Protein AF-A0A1C5F3Q7-F1 (afdb_monomer_lite)

Foldseek 3Di:
DPDPDQDQQRDDCVVVVHRSVVVVVVVVVCVVVVVVVVVVVVVVVVCVVVVNDDPPDDDDDDDDDD

pLDDT: mean 86.45, std 13.85, range [40.94, 98.0]

Secondary structure (DSSP, 8-state):
---TT--GGGS-HHHHSS-HHHHHHHHHHHHHTTHHHHHHHHHHHHHHHHT----S----------

Structure (mmCIF, N/CA/C/O backbone):
data_AF-A0A1C5F3Q7-F1
#
_entry.id   AF-A0A1C5F3Q7-F1
#
loop_
_atom_site.group_PDB
_atom_site.id
_atom_site.type_symbol
_atom_site.label_atom_id
_atom_site.label_alt_id
_atom_site.label_comp_id
_atom_site.label_asym_id
_atom_site.label_entity_id
_atom_site.label_seq_id
_atom_site.pdbx_PDB_ins_code
_atom_site.Cartn_x
_atom_site.Cartn_y
_atom_site.Cartn_z
_atom_site.occupancy
_atom_site.B_iso_or_equiv
_atom_site.auth_seq_id
_atom_site.auth_comp_id
_atom_site.auth_asym_id
_atom_site.auth_atom_id
_atom_site.pdbx_PDB_model_num
ATOM 1 N N . MET A 1 1 ? 3.854 -21.567 -1.306 1.00 40.94 1 MET A N 1
ATOM 2 C CA . MET A 1 1 ? 4.875 -20.982 -0.410 1.00 40.94 1 MET A CA 1
ATOM 3 C C . MET A 1 1 ? 5.665 -19.947 -1.206 1.00 40.94 1 MET A C 1
ATOM 5 O O . MET A 1 1 ? 6.429 -20.340 -2.079 1.00 40.94 1 MET A O 1
ATOM 9 N N . LEU A 1 2 ? 5.436 -18.645 -0.987 1.00 43.34 2 LEU A N 1
ATOM 10 C CA . LEU A 1 2 ? 6.302 -17.596 -1.539 1.00 43.34 2 LEU A CA 1
ATOM 11 C C . LEU A 1 2 ? 7.622 -17.661 -0.765 1.00 43.34 2 LEU A C 1
ATOM 13 O O . LEU A 1 2 ? 7.699 -17.211 0.374 1.00 43.34 2 LEU A O 1
ATOM 17 N N . ARG A 1 3 ? 8.638 -18.309 -1.341 1.00 47.38 3 ARG A N 1
ATOM 18 C CA . ARG A 1 3 ? 10.006 -18.221 -0.825 1.00 47.38 3 ARG A CA 1
ATOM 19 C C . ARG A 1 3 ? 10.436 -16.758 -0.951 1.00 47.38 3 ARG A C 1
ATOM 21 O O . ARG A 1 3 ? 10.507 -16.233 -2.060 1.00 47.38 3 ARG A O 1
ATOM 28 N N . THR A 1 4 ? 10.675 -16.102 0.177 1.00 56.00 4 THR A N 1
ATOM 29 C CA . THR A 1 4 ? 11.319 -14.789 0.247 1.00 56.00 4 THR A CA 1
ATOM 30 C C . THR A 1 4 ? 12.599 -14.813 -0.599 1.00 56.00 4 THR A C 1
ATOM 32 O O . THR A 1 4 ? 13.445 -15.686 -0.414 1.00 56.00 4 THR A O 1
ATOM 35 N N . GLY A 1 5 ? 12.708 -13.903 -1.579 1.00 63.72 5 GLY A N 1
ATOM 36 C CA . GLY A 1 5 ? 13.903 -13.768 -2.430 1.00 63.72 5 GLY A CA 1
ATOM 37 C C . GLY A 1 5 ? 13.684 -13.624 -3.943 1.00 63.72 5 GLY A C 1
ATOM 38 O O . GLY A 1 5 ? 14.664 -13.527 -4.678 1.00 63.72 5 GLY A O 1
ATOM 39 N N . VAL A 1 6 ? 12.447 -13.597 -4.451 1.00 73.44 6 VAL A N 1
ATOM 40 C CA . VAL A 1 6 ? 12.206 -13.340 -5.884 1.00 73.44 6 VAL A CA 1
ATOM 41 C C . VAL A 1 6 ? 12.366 -11.844 -6.165 1.00 73.44 6 VAL A C 1
ATOM 43 O O . VAL A 1 6 ? 11.655 -11.019 -5.597 1.00 73.44 6 VAL A O 1
ATOM 46 N N . THR A 1 7 ? 13.314 -11.481 -7.031 1.00 82.81 7 THR A N 1
ATOM 47 C CA . THR A 1 7 ? 13.467 -10.097 -7.498 1.00 82.81 7 THR A CA 1
ATOM 48 C C . THR A 1 7 ? 12.265 -9.694 -8.351 1.00 82.81 7 THR A C 1
ATOM 50 O O . THR A 1 7 ? 11.638 -10.537 -8.991 1.00 82.81 7 THR A O 1
ATOM 53 N N . TRP A 1 8 ? 11.979 -8.394 -8.451 1.00 86.25 8 TRP A N 1
ATOM 54 C CA . TRP A 1 8 ? 10.948 -7.892 -9.368 1.00 86.25 8 TRP A CA 1
ATOM 55 C C . TRP A 1 8 ? 11.172 -8.344 -10.820 1.00 86.25 8 TRP A C 1
ATOM 57 O O . TRP A 1 8 ? 10.213 -8.570 -11.549 1.00 86.25 8 TRP A O 1
ATOM 67 N N . ALA A 1 9 ? 12.423 -8.537 -11.243 1.00 84.25 9 ALA A N 1
ATOM 68 C CA . ALA A 1 9 ? 12.738 -9.054 -12.575 1.00 84.25 9 ALA A CA 1
ATOM 69 C C . ALA A 1 9 ? 12.293 -10.515 -12.779 1.00 84.25 9 ALA A C 1
ATOM 71 O O . ALA A 1 9 ? 11.966 -10.900 -13.896 1.00 84.25 9 ALA A O 1
ATOM 72 N N . ASN A 1 10 ? 12.241 -11.306 -11.705 1.00 85.81 10 ASN A N 1
ATOM 73 C CA . ASN A 1 10 ? 11.908 -12.730 -11.739 1.00 85.81 10 ASN A CA 1
ATOM 74 C C . ASN A 1 10 ? 10.423 -13.010 -11.439 1.00 85.81 10 ASN A C 1
ATOM 76 O O . ASN A 1 10 ? 10.042 -14.166 -11.254 1.00 85.81 10 ASN A O 1
ATOM 80 N N . MET A 1 11 ? 9.575 -11.979 -11.356 1.00 87.81 11 MET A N 1
ATOM 81 C CA . MET A 1 11 ? 8.144 -12.179 -11.128 1.00 87.81 11 MET A CA 1
ATOM 82 C C . MET A 1 11 ? 7.435 -12.747 -12.370 1.00 87.81 11 MET A C 1
ATOM 84 O O . MET A 1 11 ? 7.684 -12.280 -13.482 1.00 87.81 11 MET A O 1
ATOM 88 N N . PRO A 1 12 ? 6.511 -13.712 -12.198 1.00 88.25 12 PRO A N 1
ATOM 89 C CA . PRO A 1 12 ? 5.816 -14.348 -13.312 1.00 88.25 12 PRO A CA 1
ATOM 90 C C . PRO A 1 12 ? 4.802 -13.390 -13.958 1.00 88.25 12 PRO A C 1
ATOM 92 O O . PRO A 1 12 ? 3.687 -13.218 -13.466 1.00 88.25 12 PRO A O 1
ATOM 95 N N . THR A 1 13 ? 5.177 -12.790 -15.089 1.00 90.19 13 THR A N 1
ATOM 96 C CA . THR A 1 13 ? 4.346 -11.819 -15.825 1.00 90.19 13 THR A CA 1
ATOM 97 C C . THR A 1 13 ? 2.964 -12.364 -16.190 1.00 90.19 13 THR A C 1
ATOM 99 O O . THR A 1 13 ? 1.982 -11.642 -16.053 1.00 90.19 13 THR A O 1
ATOM 102 N N . GLU A 1 14 ? 2.861 -13.628 -16.610 1.00 91.56 14 GLU A N 1
ATOM 103 C CA . GLU A 1 14 ? 1.587 -14.241 -17.023 1.00 91.56 14 GLU A CA 1
ATOM 104 C C . GLU A 1 14 ? 0.570 -14.332 -15.877 1.00 91.56 14 GLU A C 1
ATOM 106 O O . GLU A 1 14 ? -0.622 -14.142 -16.093 1.00 91.56 14 GLU A O 1
ATOM 111 N N . MET A 1 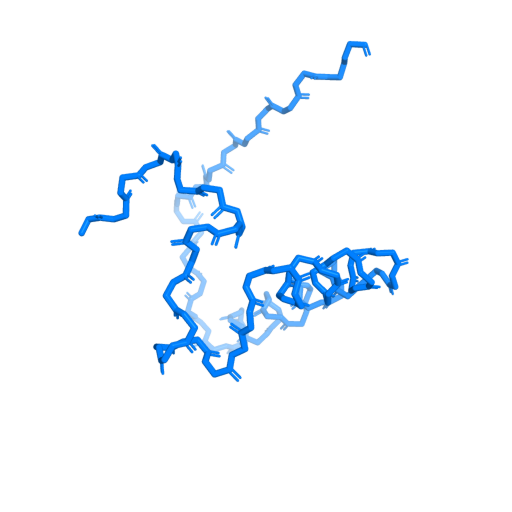15 ? 1.037 -14.555 -14.645 1.00 89.94 15 MET A N 1
ATOM 112 C CA . MET A 1 15 ? 0.173 -14.615 -13.460 1.00 89.94 15 MET A CA 1
ATOM 113 C C . MET A 1 15 ? -0.237 -13.221 -12.971 1.00 89.94 15 MET A C 1
ATOM 115 O O . MET A 1 15 ? -1.323 -13.040 -12.431 1.00 89.94 15 MET A O 1
ATOM 119 N N . ILE A 1 16 ? 0.648 -12.238 -13.132 1.00 87.56 16 ILE A N 1
ATOM 120 C CA . ILE A 1 16 ? 0.505 -10.892 -12.559 1.00 87.56 16 ILE A CA 1
ATOM 121 C C . ILE A 1 16 ? -0.131 -9.915 -13.563 1.00 87.56 16 ILE A C 1
ATOM 123 O O . ILE A 1 16 ? -0.588 -8.836 -13.187 1.00 87.56 16 ILE A O 1
ATOM 127 N N . GLY A 1 17 ? -0.151 -10.266 -14.852 1.00 92.94 17 GLY A N 1
ATOM 128 C CA . GLY A 1 17 ? -0.667 -9.429 -15.938 1.00 92.94 17 GLY A CA 1
ATOM 129 C C . GLY A 1 17 ? 0.225 -8.228 -16.282 1.00 92.94 17 GLY A C 1
ATOM 130 O O . GLY A 1 17 ? -0.143 -7.401 -17.114 1.00 92.94 17 GLY A O 1
ATOM 131 N N . CYS A 1 18 ? 1.393 -8.096 -15.648 1.00 92.94 18 CYS A N 1
ATOM 132 C CA . CYS A 1 18 ? 2.414 -7.108 -15.993 1.00 92.94 18 CYS A CA 1
ATOM 133 C C . CYS A 1 18 ? 3.802 -7.554 -15.518 1.00 92.94 18 CYS A C 1
ATOM 135 O O . CYS A 1 18 ? 3.928 -8.441 -14.674 1.00 92.94 18 CYS A O 1
ATOM 137 N N . SER A 1 19 ? 4.851 -6.926 -16.060 1.00 91.81 19 SER A N 1
ATOM 138 C CA . SER A 1 19 ? 6.220 -7.174 -15.600 1.00 91.81 19 SER A CA 1
ATOM 139 C C . SER A 1 19 ? 6.384 -6.760 -14.135 1.00 91.81 19 SER A C 1
ATOM 141 O O . SER A 1 19 ? 5.776 -5.780 -13.688 1.00 91.81 19 SER A O 1
ATOM 143 N N . GLY A 1 20 ? 7.256 -7.433 -13.384 1.00 91.75 20 GLY A N 1
ATOM 144 C CA . GLY A 1 20 ? 7.502 -7.023 -12.001 1.00 91.75 20 GLY A CA 1
ATOM 145 C C . GLY A 1 20 ? 8.151 -5.638 -11.883 1.00 91.75 20 GLY A C 1
ATOM 146 O O . GLY A 1 20 ? 7.910 -4.950 -10.899 1.00 91.75 20 GLY A O 1
ATOM 147 N N . VAL A 1 21 ? 8.858 -5.148 -12.911 1.00 90.88 21 VAL A N 1
ATOM 148 C CA . VAL A 1 21 ? 9.321 -3.745 -12.967 1.00 90.88 21 VAL A CA 1
ATOM 149 C C . VAL A 1 21 ? 8.136 -2.774 -13.011 1.00 90.88 21 VAL A C 1
ATOM 151 O O . VAL A 1 21 ? 8.131 -1.766 -12.304 1.00 90.88 21 VAL A O 1
ATOM 154 N N . THR A 1 22 ? 7.104 -3.076 -13.805 1.00 94.06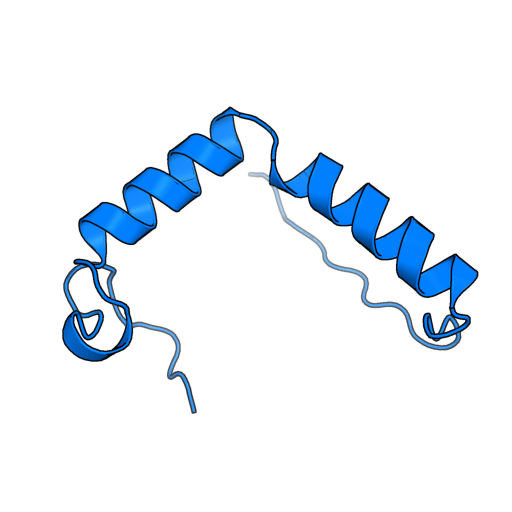 22 THR A N 1
ATOM 155 C CA . THR A 1 22 ? 5.857 -2.294 -13.832 1.00 94.06 22 THR A CA 1
ATOM 156 C C . THR A 1 22 ? 5.146 -2.345 -12.480 1.00 94.06 22 THR A C 1
ATOM 158 O O . THR A 1 22 ? 4.678 -1.311 -12.005 1.00 94.06 22 THR A O 1
ATOM 161 N N . CYS A 1 23 ? 5.091 -3.521 -11.849 1.00 92.94 23 CYS A N 1
ATOM 162 C CA . CYS A 1 23 ? 4.500 -3.697 -10.523 1.00 92.94 23 CYS A CA 1
ATOM 163 C C . CYS A 1 23 ? 5.227 -2.852 -9.464 1.00 92.94 23 CYS A C 1
ATOM 165 O O . CYS A 1 23 ? 4.586 -2.077 -8.757 1.00 92.94 23 CYS A O 1
ATOM 167 N N . TRP A 1 24 ? 6.561 -2.909 -9.431 1.00 92.25 24 TRP A N 1
ATOM 168 C CA . TRP A 1 24 ? 7.375 -2.114 -8.512 1.00 92.25 24 TRP A CA 1
ATOM 169 C C . TRP A 1 24 ? 7.184 -0.609 -8.703 1.00 92.25 24 TRP A C 1
ATOM 171 O O . TRP A 1 24 ? 7.031 0.114 -7.722 1.00 92.25 24 TRP A O 1
ATOM 181 N N . ARG A 1 25 ? 7.146 -0.126 -9.954 1.00 95.56 25 ARG A N 1
ATOM 182 C CA . ARG A 1 25 ? 6.899 1.299 -10.228 1.00 95.56 25 ARG A CA 1
ATOM 183 C C . ARG A 1 25 ? 5.547 1.742 -9.681 1.00 95.56 25 ARG A C 1
ATOM 185 O O . ARG A 1 25 ? 5.490 2.744 -8.987 1.00 95.56 25 ARG A O 1
ATOM 192 N N . ARG A 1 26 ? 4.485 0.963 -9.915 1.00 94.81 26 ARG A N 1
ATOM 193 C CA . ARG A 1 26 ? 3.150 1.260 -9.366 1.00 94.81 26 ARG A CA 1
ATOM 194 C C . ARG A 1 26 ? 3.140 1.241 -7.840 1.00 94.81 26 ARG A C 1
ATOM 196 O O . ARG A 1 26 ? 2.576 2.145 -7.238 1.00 94.81 26 ARG A O 1
ATOM 203 N N . LEU A 1 27 ? 3.787 0.246 -7.229 1.00 93.94 27 LEU A N 1
ATOM 204 C CA . LEU A 1 27 ? 3.939 0.164 -5.776 1.00 93.94 27 LEU A CA 1
ATOM 205 C C . LEU A 1 27 ? 4.623 1.421 -5.228 1.00 93.94 27 LEU A C 1
ATOM 207 O O . LEU A 1 27 ? 4.113 2.026 -4.290 1.00 93.94 27 LEU A O 1
ATOM 211 N N . ARG A 1 28 ? 5.740 1.838 -5.831 1.00 95.94 28 ARG A N 1
ATOM 212 C CA . ARG A 1 28 ? 6.453 3.063 -5.457 1.00 95.94 28 ARG A CA 1
ATOM 213 C C . ARG A 1 28 ? 5.570 4.300 -5.624 1.00 95.94 28 ARG A C 1
ATOM 215 O O . ARG A 1 28 ? 5.449 5.065 -4.677 1.00 95.94 28 ARG A O 1
ATOM 222 N N . ASP A 1 29 ? 4.937 4.469 -6.781 1.00 98.00 29 ASP A N 1
ATOM 223 C CA . ASP A 1 29 ? 4.113 5.645 -7.076 1.00 98.00 29 ASP A CA 1
ATOM 224 C C . ASP A 1 29 ? 2.921 5.745 -6.094 1.00 98.00 29 ASP A C 1
ATOM 226 O O . ASP A 1 29 ? 2.565 6.831 -5.645 1.00 98.00 29 ASP A O 1
ATOM 230 N N . TRP A 1 30 ? 2.332 4.615 -5.685 1.00 97.44 30 TRP A N 1
ATOM 231 C CA . TRP A 1 30 ? 1.293 4.574 -4.646 1.00 97.44 30 TRP A CA 1
ATOM 232 C C . TRP A 1 30 ? 1.821 4.900 -3.251 1.00 97.44 30 TRP A C 1
ATOM 234 O O . TRP A 1 30 ? 1.132 5.566 -2.475 1.00 97.44 30 TRP A O 1
ATOM 244 N N . THR A 1 31 ? 3.034 4.450 -2.930 1.00 96.88 31 THR A N 1
ATOM 245 C CA . THR A 1 31 ? 3.705 4.819 -1.681 1.00 96.88 31 THR A CA 1
ATOM 246 C C . THR A 1 31 ? 3.966 6.321 -1.628 1.00 96.88 31 THR A C 1
ATOM 248 O O . THR A 1 31 ? 3.613 6.955 -0.637 1.00 96.88 31 THR A O 1
ATOM 251 N N . GLU A 1 32 ? 4.508 6.905 -2.698 1.00 97.62 32 GLU A N 1
ATOM 252 C CA . GLU A 1 32 ? 4.762 8.349 -2.809 1.00 97.62 32 GLU A CA 1
ATOM 253 C C . GLU A 1 32 ? 3.464 9.168 -2.748 1.00 97.62 32 GLU A C 1
ATOM 255 O O . GLU A 1 32 ? 3.422 10.223 -2.119 1.00 97.62 32 GLU A O 1
ATOM 260 N N . ALA A 1 33 ? 2.378 8.655 -3.329 1.00 97.94 33 ALA A N 1
ATOM 261 C CA . ALA A 1 33 ? 1.056 9.274 -3.258 1.00 97.94 33 ALA A CA 1
ATOM 262 C C . ALA A 1 33 ? 0.338 9.077 -1.904 1.00 97.94 33 ALA A C 1
ATOM 264 O O . ALA A 1 33 ? -0.784 9.560 -1.739 1.00 97.94 33 ALA A O 1
ATOM 265 N N . GLY A 1 34 ? 0.932 8.359 -0.944 1.00 96.81 34 GLY A N 1
ATOM 266 C CA . GLY A 1 34 ? 0.334 8.130 0.376 1.00 96.81 34 GLY A CA 1
ATOM 267 C C . GLY A 1 34 ? -0.915 7.242 0.351 1.00 96.81 34 GLY A C 1
ATOM 268 O O . GLY A 1 34 ? -1.784 7.364 1.215 1.00 96.81 34 GLY A O 1
ATOM 269 N N . VAL A 1 35 ? -1.029 6.342 -0.631 1.00 98.00 35 VAL A N 1
ATOM 270 C CA . VAL A 1 35 ? -2.194 5.451 -0.773 1.00 98.00 35 VAL A CA 1
ATOM 271 C C . VAL A 1 35 ? -2.301 4.489 0.409 1.00 98.00 35 VAL A C 1
ATOM 273 O O . VAL A 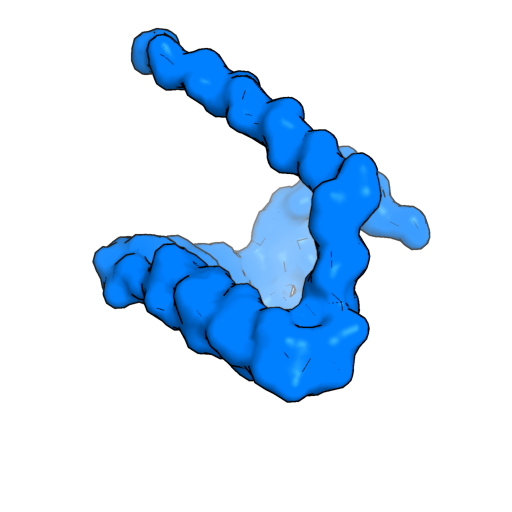1 35 ? -3.403 4.248 0.895 1.00 98.00 35 VAL A O 1
ATOM 276 N N . TRP A 1 36 ? -1.175 3.957 0.895 1.00 95.94 36 TRP A N 1
ATOM 277 C CA . TRP A 1 36 ? -1.181 2.899 1.909 1.00 95.94 36 TRP A CA 1
ATOM 278 C C . TRP A 1 36 ? -1.767 3.328 3.258 1.00 95.94 36 TRP A C 1
ATOM 280 O O . TRP A 1 36 ? -2.668 2.627 3.720 1.00 95.94 36 TRP A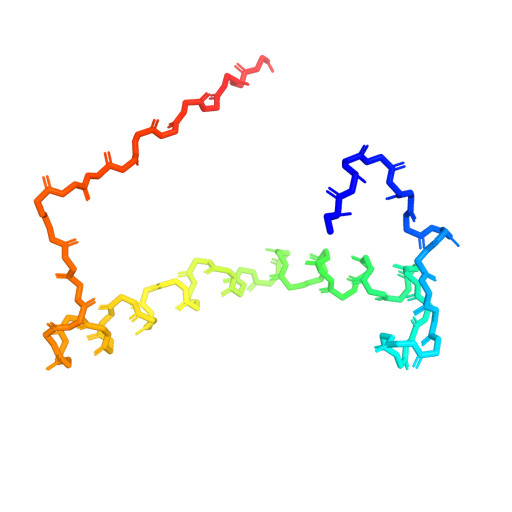 O 1
ATOM 290 N N . PRO A 1 37 ? -1.361 4.461 3.874 1.00 95.94 37 PRO A N 1
ATOM 291 C CA . PRO A 1 37 ? -1.977 4.911 5.124 1.00 95.94 37 PRO A CA 1
ATOM 292 C C . PRO A 1 37 ? -3.485 5.139 4.978 1.00 95.94 37 PRO A C 1
ATOM 294 O O . PRO A 1 37 ? -4.269 4.650 5.787 1.00 95.94 37 PRO A O 1
ATOM 297 N N . ARG A 1 38 ? -3.911 5.784 3.885 1.00 97.06 38 ARG A N 1
ATOM 298 C CA . ARG A 1 38 ? -5.331 6.056 3.630 1.00 97.06 38 ARG A CA 1
ATOM 299 C C . ARG A 1 38 ? -6.145 4.777 3.436 1.00 97.06 38 ARG A C 1
ATOM 301 O O . ARG A 1 38 ? -7.249 4.656 3.960 1.00 97.06 38 ARG A O 1
ATOM 308 N N . LEU A 1 39 ? -5.617 3.827 2.666 1.00 97.06 39 LEU A N 1
ATOM 309 C CA . LEU A 1 39 ? -6.264 2.535 2.453 1.00 97.06 39 LEU A CA 1
ATOM 310 C C . LEU A 1 39 ? -6.391 1.764 3.770 1.00 97.06 39 LEU A C 1
ATOM 312 O O . LEU A 1 39 ? -7.435 1.169 4.028 1.00 97.06 39 LEU A O 1
ATOM 316 N N . HIS A 1 40 ? -5.349 1.802 4.601 1.00 95.00 40 HIS A N 1
ATOM 317 C CA . HIS A 1 40 ? -5.341 1.156 5.907 1.00 95.00 40 HIS A CA 1
ATOM 318 C C . HIS A 1 40 ? -6.453 1.710 6.808 1.00 95.00 40 HIS A C 1
ATOM 320 O O . HIS A 1 40 ? -7.224 0.936 7.372 1.00 95.00 40 HIS A O 1
ATOM 326 N N . GLU A 1 41 ? -6.582 3.034 6.911 1.00 96.50 41 GLU A N 1
ATOM 327 C CA . GLU A 1 41 ? -7.629 3.679 7.715 1.00 96.50 41 GLU A CA 1
ATOM 328 C C . GLU A 1 41 ? -9.040 3.284 7.263 1.00 96.50 41 GLU A C 1
ATOM 330 O O . GLU A 1 41 ? -9.878 2.925 8.093 1.00 96.50 41 GLU A O 1
ATOM 335 N N . ILE A 1 42 ? -9.292 3.296 5.949 1.00 97.62 42 ILE A N 1
ATOM 336 C CA . ILE A 1 42 ? -10.586 2.897 5.375 1.00 97.62 42 ILE A CA 1
ATOM 337 C C . ILE A 1 42 ? -10.884 1.433 5.706 1.00 97.62 42 ILE A C 1
ATOM 339 O O . ILE A 1 42 ? -11.977 1.115 6.171 1.00 97.62 42 ILE A O 1
ATOM 343 N N . LEU A 1 43 ? -9.911 0.543 5.502 1.00 96.38 43 LEU A N 1
ATOM 344 C CA . LEU A 1 43 ? -10.093 -0.879 5.771 1.00 96.38 43 LEU A CA 1
ATOM 345 C C . LEU A 1 43 ? -10.373 -1.137 7.257 1.00 96.38 43 LEU A C 1
ATOM 347 O O . LEU A 1 43 ? -11.285 -1.895 7.579 1.00 96.38 43 LEU A O 1
ATOM 351 N N . LEU A 1 44 ? -9.646 -0.475 8.163 1.00 94.31 44 LEU A N 1
ATOM 352 C CA . LEU A 1 44 ? -9.911 -0.573 9.599 1.00 94.31 44 LEU A CA 1
ATOM 353 C C . LEU A 1 44 ? -11.316 -0.087 9.957 1.00 94.31 44 LEU A C 1
ATOM 355 O O . LEU A 1 44 ? -11.981 -0.719 10.777 1.00 94.31 44 LEU A O 1
ATOM 359 N N . ALA A 1 45 ? -11.774 1.019 9.367 1.00 95.75 45 ALA A N 1
ATOM 360 C CA . ALA A 1 45 ? -13.113 1.539 9.620 1.00 95.75 45 ALA A CA 1
ATOM 361 C C . ALA A 1 45 ? -14.198 0.537 9.190 1.00 95.75 45 ALA A C 1
ATOM 363 O O . ALA A 1 45 ? -15.110 0.247 9.969 1.00 95.75 45 ALA A O 1
ATOM 364 N N . GLU A 1 46 ? -14.068 -0.045 7.995 1.00 97.38 46 GLU A N 1
ATOM 365 C CA . GLU A 1 46 ? -15.018 -1.042 7.489 1.00 97.38 46 GLU A CA 1
ATOM 366 C C . GLU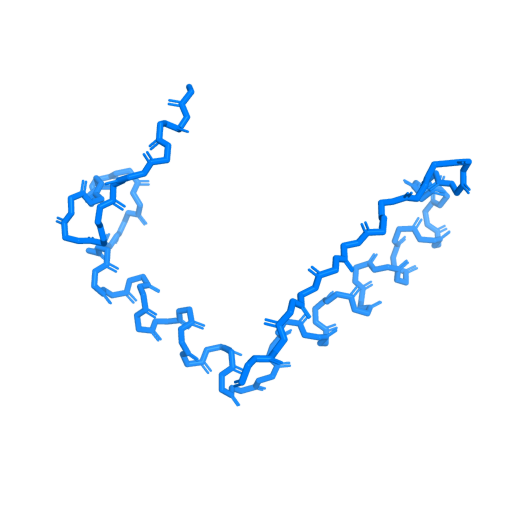 A 1 46 ? -14.991 -2.340 8.309 1.00 97.38 46 GLU A C 1
ATOM 368 O O . GLU A 1 46 ? -16.046 -2.856 8.679 1.00 97.38 46 GLU A O 1
ATOM 373 N N . LEU A 1 47 ? -13.807 -2.840 8.678 1.00 95.62 47 LEU A N 1
ATOM 374 C CA . LEU A 1 47 ? -13.681 -4.047 9.504 1.00 95.62 47 LEU A CA 1
ATOM 375 C C . LEU A 1 47 ? -14.258 -3.852 10.910 1.00 95.62 47 LEU A C 1
ATOM 377 O O . LEU A 1 47 ? -14.955 -4.738 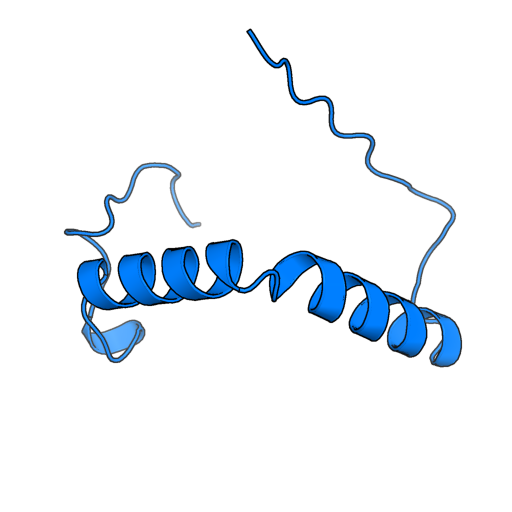11.410 1.00 95.62 47 LEU A O 1
ATOM 381 N N . ARG A 1 48 ? -14.033 -2.685 11.533 1.00 93.06 48 ARG A N 1
ATOM 382 C CA . ARG A 1 48 ? -14.654 -2.337 12.824 1.00 93.06 48 ARG A CA 1
ATOM 383 C C . ARG A 1 48 ? -16.172 -2.295 12.711 1.00 93.06 48 ARG A C 1
ATOM 385 O O . ARG A 1 48 ? -16.856 -2.864 13.556 1.00 93.06 48 ARG A O 1
ATOM 392 N N . LYS A 1 49 ? -16.701 -1.657 11.663 1.00 95.19 49 LYS A N 1
ATOM 393 C CA . LYS A 1 49 ? -18.147 -1.580 11.413 1.00 95.19 49 LYS A CA 1
ATOM 394 C C . LYS A 1 49 ? -18.768 -2.960 11.188 1.00 95.19 49 LYS A C 1
ATOM 396 O O . LYS A 1 49 ? -19.888 -3.197 11.631 1.00 95.19 49 LYS A O 1
ATOM 401 N N . ALA A 1 50 ? -18.048 -3.857 10.522 1.00 96.44 50 ALA A N 1
ATOM 402 C CA . ALA A 1 50 ? -18.484 -5.227 10.277 1.00 96.44 50 ALA A CA 1
ATOM 403 C C . ALA A 1 50 ? -18.306 -6.162 11.490 1.00 96.44 50 ALA A C 1
ATOM 405 O O . ALA A 1 50 ? -18.764 -7.300 11.436 1.00 96.44 50 ALA A O 1
ATOM 406 N N . GLY A 1 51 ? -17.642 -5.717 12.566 1.00 94.38 51 GLY A N 1
ATOM 407 C CA . GLY A 1 51 ? -17.317 -6.569 13.715 1.00 94.38 51 GLY A CA 1
ATOM 408 C C . GLY A 1 51 ? -16.318 -7.686 13.386 1.00 94.38 51 GLY A C 1
ATOM 409 O O . GLY A 1 51 ? -16.299 -8.703 14.066 1.00 94.38 51 GLY A O 1
ATOM 410 N N . LEU A 1 52 ? -15.516 -7.514 12.330 1.00 93.12 52 LEU A N 1
ATOM 411 C CA . LEU A 1 52 ? -14.555 -8.511 11.835 1.00 93.12 52 LEU A CA 1
ATOM 412 C C . LEU A 1 52 ? -13.120 -8.241 12.299 1.00 93.12 52 LEU A C 1
ATOM 414 O O . LEU A 1 52 ? -12.188 -8.913 11.862 1.00 93.12 52 LEU A O 1
ATOM 418 N N . LEU A 1 53 ? -12.933 -7.222 13.136 1.00 88.38 53 LEU A N 1
ATOM 419 C CA . LEU A 1 53 ? -11.645 -6.901 13.723 1.00 88.38 53 LEU A CA 1
ATOM 420 C C . LEU A 1 53 ? -11.556 -7.584 15.089 1.00 88.38 53 LEU A C 1
ATOM 422 O O . LEU A 1 53 ? -12.157 -7.109 16.053 1.00 88.38 53 LEU A O 1
ATOM 426 N N . ASP A 1 54 ? -10.826 -8.694 15.147 1.00 85.12 54 ASP A N 1
ATOM 427 C CA . ASP A 1 54 ? -10.422 -9.286 16.418 1.00 85.12 54 ASP A CA 1
ATOM 428 C C . ASP A 1 54 ? -9.393 -8.368 17.091 1.00 85.12 54 ASP A C 1
ATOM 430 O O . ASP A 1 54 ? -8.447 -7.901 16.453 1.00 85.12 54 ASP A O 1
ATOM 434 N N . MET A 1 55 ? -9.638 -8.052 18.358 1.00 82.94 55 MET A N 1
ATOM 435 C CA . MET A 1 55 ? -8.833 -7.136 19.166 1.00 82.94 55 MET A CA 1
ATOM 436 C C . MET A 1 55 ? -8.140 -7.857 20.328 1.00 82.94 55 MET A C 1
ATOM 438 O O . MET A 1 55 ? -7.480 -7.188 21.125 1.00 82.94 55 MET A O 1
ATOM 442 N N . GLU A 1 56 ? -8.310 -9.178 20.457 1.00 87.50 56 GLU A N 1
ATOM 443 C CA . GLU A 1 56 ? -7.652 -9.974 21.501 1.00 87.50 56 GLU A CA 1
ATOM 444 C C . GLU A 1 56 ? -6.145 -10.097 21.239 1.00 87.50 56 GLU A C 1
ATOM 446 O O . GLU A 1 56 ? -5.347 -10.007 22.174 1.00 87.50 56 GLU A O 1
ATOM 451 N N . ASP A 1 57 ? -5.756 -10.181 19.964 1.00 80.75 57 ASP A N 1
ATOM 452 C CA . ASP A 1 57 ? -4.368 -10.274 19.522 1.00 80.75 57 ASP A CA 1
ATOM 453 C C . ASP A 1 57 ? -3.940 -9.035 18.722 1.00 80.75 57 ASP A C 1
ATOM 455 O O . ASP A 1 57 ? -4.610 -8.592 17.788 1.00 80.75 57 ASP A O 1
ATOM 459 N N . ALA A 1 58 ? -2.765 -8.491 19.048 1.00 80.19 58 ALA A N 1
ATOM 460 C CA . ALA A 1 58 ? -2.147 -7.398 18.302 1.00 80.19 58 ALA A CA 1
ATOM 461 C C . ALA A 1 58 ? -0.682 -7.717 17.981 1.00 80.19 58 ALA A C 1
ATOM 463 O O . ALA A 1 58 ? 0.097 -8.098 18.854 1.00 80.19 58 ALA A O 1
ATOM 464 N N . ALA A 1 59 ? -0.288 -7.517 16.722 1.00 81.31 59 ALA A N 1
ATOM 465 C CA . ALA A 1 59 ? 1.105 -7.610 16.304 1.00 81.31 59 ALA A CA 1
ATOM 466 C C . ALA A 1 59 ? 1.805 -6.260 16.514 1.00 81.31 59 ALA A C 1
ATOM 468 O O . ALA A 1 59 ? 1.405 -5.247 15.938 1.00 81.31 59 ALA A O 1
ATOM 469 N N . VAL A 1 60 ? 2.866 -6.251 17.321 1.00 79.38 60 VAL A N 1
ATOM 470 C CA . VAL A 1 60 ? 3.746 -5.089 17.489 1.00 79.38 60 VAL A CA 1
ATOM 471 C C . VAL A 1 60 ? 4.961 -5.287 16.589 1.00 79.38 60 VAL A C 1
ATOM 473 O O . VAL A 1 60 ? 5.767 -6.183 16.832 1.00 79.38 60 VAL A O 1
ATOM 476 N N . ASP A 1 61 ? 5.084 -4.463 15.549 1.00 83.75 61 ASP A N 1
ATOM 477 C CA . ASP A 1 61 ? 6.270 -4.431 14.690 1.00 83.75 61 ASP A CA 1
ATOM 478 C C . ASP A 1 61 ? 7.214 -3.292 15.109 1.00 83.75 61 ASP A C 1
ATOM 480 O O . ASP A 1 61 ? 6.776 -2.202 15.484 1.00 83.75 61 ASP A O 1
ATOM 484 N N . GLY A 1 62 ? 8.519 -3.560 15.063 1.00 69.88 62 GLY A N 1
ATOM 485 C CA . GLY A 1 62 ? 9.579 -2.643 15.465 1.00 69.88 62 GLY A CA 1
ATOM 486 C C . GLY A 1 62 ? 10.566 -2.417 14.328 1.00 69.88 62 GLY A C 1
ATOM 487 O O . GLY A 1 62 ? 11.511 -3.186 14.150 1.00 69.88 62 GLY A O 1
ATOM 488 N N . SER A 1 63 ? 10.406 -1.323 13.587 1.00 73.12 63 SER A N 1
ATOM 489 C CA . SER A 1 63 ? 11.380 -0.917 12.573 1.00 73.12 63 SER A CA 1
ATOM 490 C C . SER A 1 63 ? 12.522 -0.122 13.214 1.00 73.12 63 SER A C 1
ATOM 492 O O . SER A 1 63 ? 12.314 0.992 13.696 1.00 73.12 63 SER A O 1
ATOM 494 N N . HIS A 1 64 ? 13.741 -0.665 13.201 1.00 68.81 64 HIS A N 1
ATOM 495 C CA . HIS A 1 64 ? 14.937 0.101 13.557 1.00 68.81 64 HIS A CA 1
ATOM 496 C C . HIS A 1 64 ? 15.279 1.055 12.408 1.00 68.81 64 HIS A C 1
ATOM 498 O O . HIS A 1 64 ? 15.619 0.611 11.312 1.00 68.81 64 HIS A O 1
ATOM 504 N N . VAL A 1 65 ? 15.206 2.361 12.660 1.00 59.47 65 VAL A N 1
ATOM 505 C CA . VAL A 1 65 ? 15.739 3.385 11.754 1.00 59.47 65 VAL A CA 1
ATOM 506 C C . VAL A 1 65 ? 17.177 3.660 12.196 1.00 59.47 65 VAL A C 1
ATOM 508 O O . VAL A 1 65 ? 17.393 4.045 13.344 1.00 59.47 65 VAL A O 1
ATOM 511 N N . ARG A 1 66 ? 18.154 3.387 11.325 1.00 56.31 66 ARG A N 1
ATOM 512 C CA . ARG A 1 66 ? 19.574 3.702 11.549 1.00 56.31 66 ARG A CA 1
ATOM 513 C C . ARG A 1 66 ? 19.939 5.021 10.889 1.00 56.31 66 ARG A C 1
ATOM 515 O O . ARG A 1 66 ? 19.439 5.251 9.767 1.00 56.31 66 ARG A O 1
#

Radius of gyration: 16.28 Å; chains: 1; bounding box: 38×30×38 Å

Sequence (66 aa):
MLRTGVTWANMPTEMIGCSGVTCWRRLRDWTEAGVWPRLHEILLAELRKAGLLDMEDAAVDGSHVR